Protein AF-A0A504J891-F1 (afdb_monomer)

Secondary structure (DSSP, 8-state):
---------------------------PPPEEEETTEEE-HHHHHHHHTTEEEEEEEEEEEETTEEEEEEEEEETTS-EEEEEEEEETT--EEEEEE----TTS-------

Radius of gyration: 29.97 Å; Cα contacts (8 Å, |Δi|>4): 151; chains: 1; bounding box: 120×52×33 Å

Nearest PDB structures (foldseek):
  3ey7-assembly1_B  TM=2.872E-01  e=1.719E-01  Vibrio cholerae
  3hnq-assembly1_A  TM=2.805E-01  e=3.894E-01  Salmonella enterica subsp. enterica serovar Typhimurium
  4z2q-assembly1_B  TM=4.501E-01  e=1.676E+00  Agroathelia rolfsii
  2ofc-assembly1_A  TM=4.399E-01  e=2.117E+00  Agroathelia rolfsii
  2gu3-assembly1_A  TM=4.926E-01  e=4.024E+00  Bacillus subtilis subsp. subtilis str. 168

Sequence (111 aa):
MKIMAIFISLMLFSPLFTVSIKSIEQDTPTKYYINNVRVTKKKFDKKLVKMVDIKDWFCVDTNIGGITGYNCRDKSGQEYIYKCITESKNNKCILNKIRVDISKPMIKNIN

Organism: NCBI:txid2589995

pLDDT: mean 78.99, std 20.05, range [40.72, 98.06]

Structure (mmCIF, N/CA/C/O backbone):
data_AF-A0A504J891-F1
#
_entry.id   AF-A0A504J891-F1
#
loop_
_atom_site.group_PDB
_atom_site.id
_atom_site.type_symbol
_atom_site.label_atom_id
_atom_site.label_alt_id
_atom_site.label_comp_id
_atom_site.label_asym_id
_atom_site.label_entity_id
_atom_site.label_seq_id
_atom_site.pdbx_PDB_ins_code
_atom_site.Cartn_x
_atom_site.Cartn_y
_atom_site.Cartn_z
_atom_site.occupancy
_atom_site.B_iso_or_equiv
_atom_site.auth_seq_id
_atom_site.auth_comp_id
_atom_site.auth_asym_id
_atom_site.auth_atom_id
_atom_site.pdbx_PDB_model_num
ATOM 1 N N . MET A 1 1 ? 80.484 -34.598 -1.790 1.00 40.72 1 MET A N 1
ATOM 2 C CA . MET A 1 1 ? 79.161 -35.144 -2.167 1.00 40.72 1 MET A CA 1
ATOM 3 C C . MET A 1 1 ? 78.142 -34.020 -2.124 1.00 40.72 1 MET A C 1
ATOM 5 O O . MET A 1 1 ? 77.994 -33.408 -1.077 1.00 40.72 1 MET A O 1
ATOM 9 N N . LYS A 1 2 ? 77.502 -33.699 -3.252 1.00 42.44 2 LYS A N 1
ATOM 10 C CA . LYS A 1 2 ? 76.419 -32.709 -3.331 1.00 42.44 2 LYS A CA 1
ATOM 11 C C . LYS A 1 2 ? 75.178 -33.434 -3.840 1.00 42.44 2 LYS A C 1
ATOM 13 O O . LYS A 1 2 ? 75.159 -33.865 -4.986 1.00 42.44 2 LYS A O 1
ATOM 18 N N . ILE A 1 3 ? 74.188 -33.613 -2.973 1.00 55.47 3 ILE A N 1
ATOM 19 C CA . ILE A 1 3 ? 72.873 -34.130 -3.351 1.00 55.47 3 ILE A CA 1
ATOM 20 C C . ILE A 1 3 ? 72.068 -32.913 -3.808 1.00 55.47 3 ILE A C 1
ATOM 22 O O . ILE A 1 3 ? 71.700 -32.074 -2.989 1.00 55.47 3 ILE A O 1
ATOM 26 N N . MET A 1 4 ? 71.860 -32.773 -5.118 1.00 41.09 4 MET A N 1
ATOM 27 C CA . MET A 1 4 ? 70.879 -31.828 -5.649 1.00 41.09 4 MET A CA 1
ATOM 28 C C . MET A 1 4 ? 69.506 -32.492 -5.592 1.00 41.09 4 MET A C 1
ATOM 30 O O . MET A 1 4 ? 69.222 -33.424 -6.340 1.00 41.09 4 MET A O 1
ATOM 34 N N . ALA A 1 5 ? 68.674 -32.027 -4.665 1.00 56.47 5 ALA A N 1
ATOM 35 C CA . ALA A 1 5 ? 67.269 -32.390 -4.588 1.00 56.47 5 ALA A CA 1
ATOM 36 C C . ALA A 1 5 ? 66.512 -31.729 -5.750 1.00 56.47 5 ALA A C 1
ATOM 38 O O . ALA A 1 5 ? 66.473 -30.503 -5.854 1.00 56.47 5 ALA A O 1
ATOM 39 N N . ILE A 1 6 ? 65.913 -32.538 -6.623 1.00 58.84 6 ILE A N 1
ATOM 40 C CA . ILE A 1 6 ? 64.988 -32.070 -7.657 1.00 58.84 6 ILE A CA 1
ATOM 41 C C . ILE A 1 6 ? 63.603 -32.004 -7.011 1.00 58.84 6 ILE A C 1
ATOM 43 O O . ILE A 1 6 ? 62.974 -33.032 -6.759 1.00 58.84 6 ILE A O 1
ATOM 47 N N . PHE A 1 7 ? 63.149 -30.791 -6.693 1.00 52.97 7 PHE A N 1
ATOM 48 C CA . PHE A 1 7 ? 61.808 -30.555 -6.170 1.00 52.97 7 PHE A CA 1
ATOM 49 C C . PHE A 1 7 ? 60.772 -30.574 -7.303 1.00 52.97 7 PHE A C 1
ATOM 51 O O . PHE A 1 7 ? 60.755 -29.732 -8.195 1.00 52.97 7 PHE A O 1
ATOM 58 N N . ILE A 1 8 ? 59.952 -31.616 -7.212 1.00 58.00 8 ILE A N 1
ATOM 59 C CA . ILE A 1 8 ? 58.601 -31.869 -7.719 1.00 58.00 8 ILE A CA 1
ATOM 60 C C . ILE A 1 8 ? 57.886 -30.645 -8.322 1.00 58.00 8 ILE A C 1
ATOM 62 O O . ILE A 1 8 ? 57.653 -29.631 -7.667 1.00 58.00 8 ILE A O 1
ATOM 66 N N . SER A 1 9 ? 57.478 -30.822 -9.581 1.00 51.97 9 SER A N 1
ATOM 67 C CA . SER A 1 9 ? 56.585 -29.962 -10.360 1.00 51.97 9 SER A CA 1
ATOM 68 C C . SER A 1 9 ? 55.289 -29.653 -9.601 1.00 51.97 9 SER A C 1
ATOM 70 O O . SER A 1 9 ? 54.468 -30.536 -9.353 1.00 51.97 9 SER A O 1
ATOM 72 N N . LEU A 1 10 ? 55.100 -28.381 -9.249 1.00 48.81 10 LEU A N 1
ATOM 73 C CA . LEU A 1 10 ? 53.851 -27.853 -8.716 1.00 48.81 10 LEU A CA 1
ATOM 74 C C . LEU A 1 10 ? 52.963 -27.449 -9.906 1.00 48.81 10 LEU A C 1
ATOM 76 O O . LEU A 1 10 ? 53.065 -26.335 -10.420 1.00 48.81 10 LEU A O 1
ATOM 80 N N . MET A 1 11 ? 52.116 -28.363 -10.385 1.00 52.69 11 MET A N 1
ATOM 81 C CA . MET A 1 11 ? 51.030 -27.999 -11.298 1.00 52.69 11 MET A CA 1
ATOM 82 C C . MET A 1 11 ? 50.028 -27.125 -10.541 1.00 52.69 11 MET A C 1
ATOM 84 O O . MET A 1 11 ? 49.192 -27.616 -9.784 1.00 52.69 11 MET A O 1
ATOM 88 N N . LEU A 1 12 ? 50.134 -25.811 -10.730 1.00 49.09 12 LEU A N 1
ATOM 89 C CA . LEU A 1 12 ? 49.138 -24.847 -10.284 1.00 49.09 12 LEU A CA 1
ATOM 90 C C . LEU A 1 12 ? 47.883 -25.016 -11.147 1.00 49.09 12 LEU A C 1
ATOM 92 O O . LEU A 1 12 ? 47.750 -24.413 -12.210 1.00 49.09 12 LEU A O 1
ATOM 96 N N . PHE A 1 13 ? 46.958 -25.850 -10.676 1.00 52.44 13 PHE A N 1
ATOM 97 C CA . PHE A 1 13 ? 45.553 -25.769 -11.055 1.00 52.44 13 PHE A CA 1
AT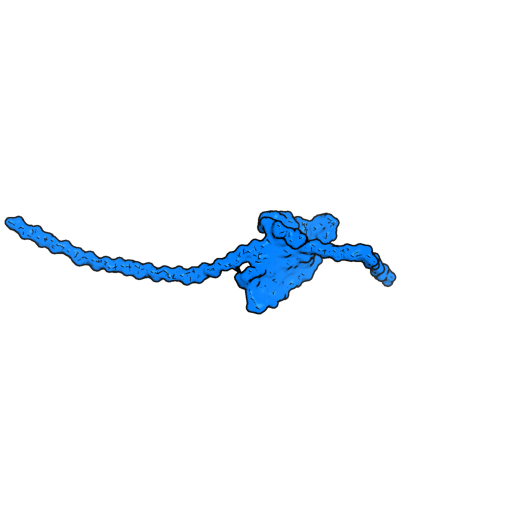OM 98 C C . PHE A 1 13 ? 45.045 -24.382 -10.645 1.00 52.44 13 PHE A C 1
ATOM 100 O O . PHE A 1 13 ? 44.801 -24.124 -9.466 1.00 52.44 13 PHE A O 1
ATOM 107 N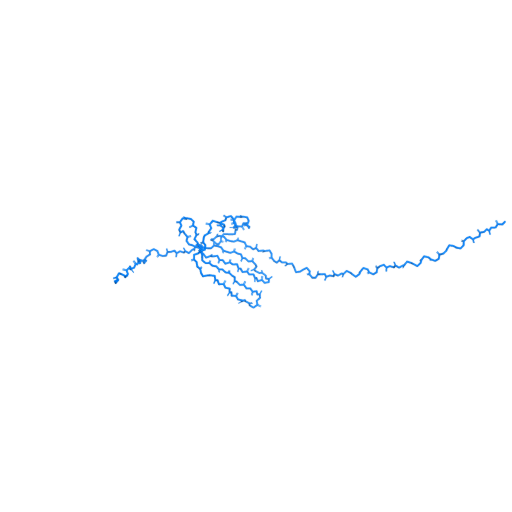 N . SER A 1 14 ? 44.910 -23.466 -11.600 1.00 59.34 14 SER A N 1
ATOM 108 C CA . SER A 1 14 ? 44.143 -22.248 -11.376 1.00 59.34 14 SER A CA 1
ATOM 109 C C . SER A 1 14 ? 42.659 -22.627 -11.318 1.00 59.34 14 SER A C 1
ATOM 111 O O . SER A 1 14 ? 42.140 -23.215 -12.271 1.00 59.34 14 SER A O 1
ATOM 113 N N . PRO A 1 15 ? 41.931 -22.329 -10.226 1.00 61.19 15 PRO A N 1
ATOM 114 C CA . PRO A 1 15 ? 40.485 -22.424 -10.270 1.00 61.19 15 PRO A CA 1
ATOM 115 C C . PRO A 1 15 ? 39.993 -21.338 -11.229 1.00 61.19 15 PRO A C 1
ATOM 117 O O . PRO A 1 15 ? 40.145 -20.143 -10.967 1.00 61.19 15 PRO A O 1
ATOM 120 N N . LEU A 1 16 ? 39.421 -21.750 -12.363 1.00 60.06 16 LEU A N 1
ATOM 121 C CA . LEU A 1 16 ? 38.576 -20.874 -13.165 1.00 60.06 16 LEU A CA 1
ATOM 122 C C . LEU A 1 16 ? 37.410 -20.437 -12.275 1.00 60.06 16 LEU A C 1
ATOM 124 O O . LEU A 1 16 ? 36.432 -21.161 -12.101 1.00 60.06 16 LEU A O 1
ATOM 128 N N . PHE A 1 17 ? 37.518 -19.247 -11.692 1.00 59.44 17 PHE A N 1
ATOM 129 C CA . PHE A 1 17 ? 36.384 -18.579 -11.079 1.00 59.44 17 PHE A CA 1
ATOM 130 C C . PHE A 1 17 ? 35.431 -18.170 -12.204 1.00 59.44 17 PHE A C 1
ATOM 132 O O . PHE A 1 17 ? 35.534 -17.083 -12.769 1.00 59.44 17 PHE A O 1
ATOM 139 N N . THR A 1 18 ? 34.497 -19.050 -12.557 1.00 59.84 18 THR A N 1
ATOM 140 C CA . THR A 1 18 ? 33.303 -18.657 -13.304 1.00 59.84 18 THR A CA 1
ATOM 141 C C . THR A 1 18 ? 32.488 -17.739 -12.404 1.00 59.84 18 THR A C 1
ATOM 143 O O . THR A 1 18 ? 31.717 -18.193 -11.557 1.00 59.84 18 THR A O 1
ATOM 146 N N . VAL A 1 19 ? 32.696 -16.431 -12.555 1.00 54.56 19 VAL A N 1
ATOM 147 C CA . VAL A 1 19 ? 31.831 -15.406 -11.974 1.00 54.56 19 VAL A CA 1
ATOM 148 C C . VAL A 1 19 ? 30.461 -15.582 -12.619 1.00 54.56 19 VAL A C 1
ATOM 150 O O . VAL A 1 19 ? 30.226 -15.171 -13.752 1.00 54.56 19 VAL A O 1
ATOM 153 N N . SER A 1 20 ? 29.558 -16.251 -11.906 1.00 57.03 20 SER A N 1
ATOM 154 C CA . SER A 1 20 ? 28.141 -16.268 -12.237 1.00 57.03 20 SER A CA 1
ATOM 155 C C . SER A 1 20 ? 27.628 -14.844 -12.033 1.00 57.03 20 SER A C 1
ATOM 157 O O . SER A 1 20 ? 27.335 -14.430 -10.910 1.00 57.03 20 SER A O 1
ATOM 159 N N . ILE A 1 21 ? 27.591 -14.055 -13.111 1.00 54.56 21 ILE A N 1
ATOM 160 C CA . ILE A 1 21 ? 26.910 -12.762 -13.119 1.00 54.56 21 ILE A CA 1
ATOM 161 C C . ILE A 1 21 ? 25.418 -13.085 -13.037 1.00 54.56 21 ILE A C 1
ATOM 163 O O . ILE A 1 21 ? 24.729 -13.189 -14.048 1.00 54.56 21 ILE A O 1
ATOM 167 N N . LYS A 1 22 ? 24.907 -13.292 -11.818 1.00 52.16 22 LYS A N 1
ATOM 168 C CA . LYS A 1 22 ? 23.479 -13.119 -11.564 1.00 52.16 22 LYS A CA 1
ATOM 169 C C . LYS A 1 22 ? 23.163 -11.691 -11.986 1.00 52.16 22 LYS A C 1
ATOM 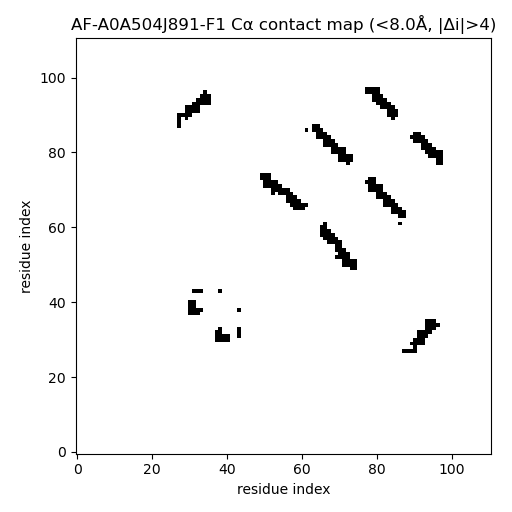171 O O . LYS A 1 22 ? 23.727 -10.753 -11.427 1.00 52.16 22 LYS A O 1
ATOM 176 N N . SER A 1 23 ? 22.314 -11.535 -12.995 1.00 54.91 23 SER A N 1
ATOM 177 C CA . SER A 1 23 ? 21.745 -10.247 -13.363 1.00 54.91 23 SER A CA 1
ATOM 178 C C . SER A 1 23 ? 21.104 -9.651 -12.114 1.00 54.91 23 SER A C 1
ATOM 180 O O . SER A 1 23 ? 20.076 -10.135 -11.642 1.00 54.91 23 SER A O 1
ATOM 182 N N . ILE A 1 24 ? 21.754 -8.648 -11.529 1.00 52.03 24 ILE A N 1
ATOM 183 C CA . ILE A 1 24 ? 21.170 -7.843 -10.465 1.00 52.03 24 ILE A CA 1
ATOM 184 C C . ILE A 1 24 ? 20.135 -6.971 -11.172 1.00 52.03 24 ILE A C 1
ATOM 186 O O . ILE A 1 24 ? 20.469 -5.900 -11.676 1.00 52.03 24 ILE A O 1
ATOM 190 N N . GLU A 1 25 ? 18.895 -7.453 -11.279 1.00 55.53 25 GLU A N 1
ATOM 191 C CA . GLU A 1 25 ? 17.764 -6.557 -11.501 1.00 55.53 25 GLU A CA 1
ATOM 192 C C . GLU A 1 25 ? 17.793 -5.553 -10.347 1.00 55.53 25 GLU A C 1
ATOM 194 O O . GLU A 1 25 ? 17.528 -5.881 -9.191 1.00 55.53 25 GLU A O 1
ATOM 199 N N . GLN A 1 26 ? 18.243 -4.331 -10.633 1.00 55.06 26 GLN A N 1
ATOM 200 C CA . GLN A 1 26 ? 18.144 -3.233 -9.686 1.00 55.06 26 GLN A CA 1
ATOM 201 C C . GLN A 1 26 ? 16.664 -2.885 -9.565 1.00 55.06 26 GLN A C 1
ATOM 203 O O . GLN A 1 26 ? 16.140 -2.091 -10.347 1.00 55.06 26 GLN A O 1
ATOM 208 N N . ASP A 1 27 ? 15.990 -3.496 -8.593 1.00 61.94 27 ASP A N 1
ATOM 209 C CA . ASP A 1 27 ? 14.613 -3.165 -8.257 1.00 61.94 27 ASP A CA 1
ATOM 210 C C . ASP A 1 27 ? 14.496 -1.658 -8.021 1.00 61.94 27 ASP A C 1
ATOM 212 O O . ASP A 1 27 ? 15.081 -1.090 -7.092 1.00 61.94 27 ASP A O 1
ATOM 216 N N . THR A 1 28 ? 13.727 -0.984 -8.879 1.00 76.69 28 THR A N 1
ATOM 217 C CA . THR A 1 28 ? 13.452 0.441 -8.705 1.00 76.69 28 THR A CA 1
ATOM 218 C C . THR A 1 28 ? 12.768 0.634 -7.343 1.00 76.69 28 THR A C 1
ATOM 220 O O . THR A 1 28 ? 11.714 0.034 -7.096 1.00 76.69 28 THR A O 1
ATOM 223 N N . PRO A 1 29 ? 13.303 1.482 -6.442 1.00 87.31 29 PRO A N 1
ATOM 224 C CA . PRO A 1 29 ? 12.763 1.619 -5.097 1.00 87.31 29 PRO A CA 1
ATOM 225 C C . PRO A 1 29 ? 11.327 2.154 -5.130 1.00 87.31 29 PRO A C 1
ATOM 227 O O . PRO A 1 29 ? 11.035 3.179 -5.752 1.00 87.31 29 PRO A O 1
ATOM 230 N N . THR A 1 30 ? 10.427 1.477 -4.412 1.00 94.31 30 THR A N 1
ATOM 231 C CA . THR A 1 30 ? 9.006 1.852 -4.351 1.00 94.31 30 THR A CA 1
ATOM 232 C C . THR A 1 30 ? 8.812 3.189 -3.631 1.00 94.31 30 THR A C 1
ATOM 234 O O . THR A 1 30 ? 9.303 3.399 -2.519 1.00 94.31 30 THR A O 1
ATOM 237 N N . LYS A 1 31 ? 8.055 4.105 -4.240 1.00 97.19 31 LYS A N 1
ATOM 238 C CA . LYS A 1 31 ? 7.682 5.404 -3.653 1.00 97.19 31 LYS A CA 1
ATOM 239 C C . LYS A 1 31 ? 6.305 5.318 -2.983 1.00 97.19 31 LYS A C 1
ATOM 241 O O . LYS A 1 31 ? 5.384 4.746 -3.547 1.00 97.19 31 LYS A O 1
ATOM 246 N N . TYR A 1 32 ? 6.129 5.927 -1.811 1.00 97.81 32 TYR A N 1
ATOM 247 C CA . TYR A 1 32 ? 4.877 5.845 -1.043 1.00 97.81 32 TYR A CA 1
ATOM 248 C C . TYR A 1 32 ? 4.213 7.215 -0.917 1.00 97.81 32 TYR A C 1
ATOM 250 O O . TYR A 1 32 ? 4.896 8.201 -0.631 1.00 97.81 32 TYR A O 1
ATOM 258 N N . TYR A 1 33 ? 2.893 7.280 -1.092 1.00 98.06 33 TYR A N 1
ATOM 259 C CA . TYR A 1 33 ? 2.12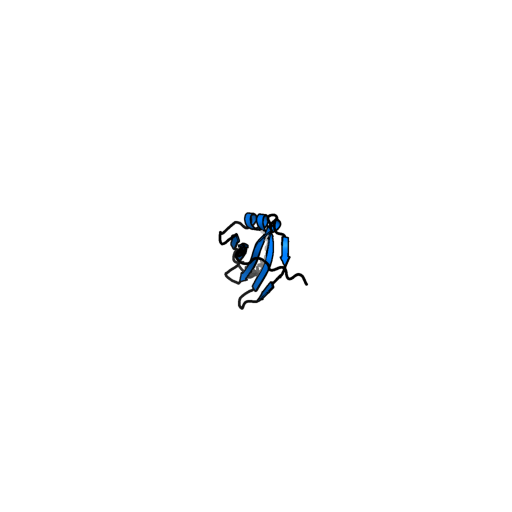5 8.526 -1.078 1.00 98.06 33 TYR A CA 1
ATOM 260 C C . TYR A 1 33 ? 0.839 8.398 -0.259 1.00 98.06 33 TYR A C 1
ATOM 262 O O . TYR A 1 33 ? 0.098 7.434 -0.411 1.00 98.06 33 TYR A O 1
ATOM 270 N N . ILE A 1 34 ? 0.536 9.400 0.567 1.00 97.06 34 ILE A N 1
ATOM 271 C CA . ILE A 1 34 ? -0.763 9.548 1.238 1.00 97.06 34 ILE A CA 1
ATOM 272 C C . ILE A 1 34 ? -1.355 10.889 0.809 1.00 97.06 34 ILE A C 1
ATOM 274 O O . ILE A 1 34 ? -0.746 11.923 1.074 1.00 97.06 34 ILE A O 1
ATOM 278 N N . ASN A 1 35 ? -2.534 10.889 0.184 1.00 95.00 35 ASN A N 1
ATOM 279 C CA . ASN A 1 35 ? -3.189 12.094 -0.345 1.00 95.00 35 ASN A CA 1
ATOM 280 C C . ASN A 1 35 ? -2.243 12.933 -1.216 1.00 95.00 35 ASN A C 1
ATOM 282 O O . ASN A 1 35 ? -2.063 14.125 -0.981 1.00 95.00 35 ASN A O 1
ATOM 286 N N . ASN A 1 36 ? -1.582 12.281 -2.175 1.00 93.94 36 ASN A N 1
ATOM 287 C CA . ASN A 1 36 ? -0.555 12.857 -3.054 1.00 93.94 36 ASN A CA 1
ATOM 288 C C . ASN A 1 36 ? 0.713 13.404 -2.356 1.00 93.94 36 ASN A C 1
ATOM 290 O O . ASN A 1 36 ? 1.618 13.881 -3.036 1.00 93.94 36 ASN A O 1
ATOM 294 N N . VAL A 1 37 ? 0.849 13.285 -1.032 1.00 96.94 37 VAL A N 1
ATOM 295 C CA . VAL A 1 37 ? 2.066 13.670 -0.299 1.00 96.94 37 VAL A CA 1
ATOM 296 C C . VAL A 1 37 ? 2.992 12.468 -0.167 1.00 96.94 37 VAL A C 1
ATOM 298 O O . VAL A 1 37 ? 2.590 11.430 0.363 1.00 96.94 37 VAL A O 1
ATOM 301 N N . ARG A 1 38 ? 4.247 12.603 -0.616 1.00 97.62 38 ARG A N 1
ATOM 302 C CA . ARG A 1 38 ? 5.259 11.546 -0.474 1.00 97.62 38 ARG A CA 1
ATOM 303 C C . ARG A 1 38 ? 5.573 11.310 1.005 1.00 97.62 38 ARG A C 1
ATOM 305 O O . ARG A 1 38 ? 5.828 12.247 1.756 1.00 97.62 38 ARG A O 1
ATOM 312 N N . VAL A 1 39 ? 5.583 10.049 1.418 1.00 97.50 39 VAL A N 1
ATOM 313 C CA . VAL A 1 39 ? 5.886 9.619 2.788 1.00 97.50 39 VAL A CA 1
ATOM 314 C C . VAL A 1 39 ? 6.890 8.467 2.789 1.00 97.50 39 VAL A C 1
ATOM 316 O O . VAL A 1 39 ? 7.182 7.866 1.758 1.00 97.50 39 VAL A O 1
ATOM 319 N N . THR A 1 40 ? 7.432 8.143 3.962 1.00 97.62 40 THR A N 1
ATOM 320 C CA . THR A 1 40 ? 8.237 6.930 4.144 1.00 97.62 40 THR A CA 1
ATOM 321 C C . THR A 1 40 ? 7.347 5.688 4.151 1.00 97.62 40 THR A C 1
ATOM 323 O O . THR A 1 40 ? 6.194 5.759 4.586 1.00 97.62 40 THR A O 1
ATOM 326 N N . LYS A 1 41 ? 7.906 4.528 3.773 1.00 96.81 41 LYS A N 1
ATOM 327 C CA . LYS A 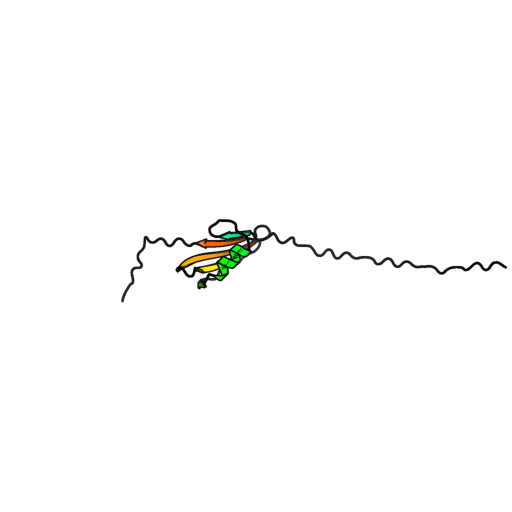1 41 ? 7.232 3.221 3.897 1.00 96.81 41 LYS A CA 1
ATOM 328 C C . LYS A 1 41 ? 6.661 3.013 5.303 1.00 96.81 41 LYS A C 1
ATOM 330 O O . LYS A 1 41 ? 5.481 2.749 5.466 1.00 96.81 41 LYS A O 1
ATOM 335 N N . LYS A 1 42 ? 7.467 3.278 6.340 1.00 97.69 42 LYS A N 1
ATOM 336 C CA . LYS A 1 42 ? 7.050 3.165 7.750 1.00 97.69 42 LYS A CA 1
ATOM 337 C C . LYS A 1 42 ? 5.808 4.005 8.077 1.00 97.69 42 LYS A C 1
ATOM 339 O O . LYS A 1 42 ? 4.954 3.559 8.837 1.00 97.69 42 LYS A O 1
ATOM 344 N N . LYS A 1 43 ? 5.707 5.232 7.551 1.00 97.50 43 LYS A N 1
ATOM 345 C CA . LYS A 1 43 ? 4.534 6.098 7.769 1.00 97.50 43 LYS A CA 1
ATOM 346 C C . LYS A 1 43 ? 3.323 5.608 6.974 1.00 97.50 43 LYS A C 1
ATOM 348 O O . LYS A 1 43 ? 2.211 5.671 7.494 1.00 97.50 43 LYS A O 1
ATOM 353 N N . PHE A 1 44 ? 3.548 5.114 5.759 1.00 97.88 44 PHE A N 1
ATOM 354 C CA . PHE A 1 44 ? 2.520 4.514 4.916 1.00 97.88 44 PHE A CA 1
ATOM 355 C C . PHE A 1 44 ? 1.906 3.272 5.571 1.00 97.88 44 PHE A C 1
ATOM 357 O O . PHE A 1 44 ? 0.710 3.269 5.850 1.00 97.88 44 PHE A O 1
ATOM 364 N N . ASP A 1 45 ? 2.731 2.293 5.946 1.00 97.06 45 ASP A N 1
ATOM 365 C CA . ASP A 1 45 ? 2.302 1.039 6.576 1.00 97.06 45 ASP A CA 1
ATOM 366 C C . ASP A 1 45 ? 1.533 1.303 7.878 1.00 97.06 45 ASP A C 1
ATOM 368 O O . ASP A 1 45 ? 0.456 0.757 8.104 1.00 97.06 45 ASP A O 1
ATOM 372 N N . LYS A 1 46 ? 2.016 2.239 8.711 1.00 97.06 46 LYS A N 1
ATOM 373 C CA . LYS A 1 46 ? 1.311 2.660 9.934 1.00 97.06 46 LYS A CA 1
ATOM 374 C C . LYS A 1 46 ? -0.080 3.241 9.676 1.00 97.06 46 LYS A C 1
ATOM 376 O O . LYS A 1 46 ? -0.922 3.186 10.572 1.00 97.06 46 LYS A O 1
ATOM 381 N N . LYS A 1 47 ? -0.308 3.880 8.525 1.00 95.75 47 LYS A N 1
ATOM 382 C CA . LYS A 1 47 ? -1.635 4.386 8.147 1.00 95.75 47 LYS A CA 1
ATOM 383 C C . LYS A 1 47 ? -2.481 3.262 7.553 1.00 95.75 47 LYS A C 1
ATOM 385 O O . LYS A 1 47 ? -3.651 3.195 7.905 1.00 95.75 47 LYS A O 1
ATOM 390 N N . LEU A 1 48 ? -1.889 2.381 6.744 1.00 95.00 48 LEU A N 1
ATOM 391 C CA . LEU A 1 48 ? -2.567 1.248 6.112 1.00 95.00 48 LEU A CA 1
ATOM 392 C C . LEU A 1 48 ? -3.111 0.243 7.136 1.00 95.00 48 LEU A C 1
ATOM 394 O O . LEU A 1 48 ? -4.268 -0.128 7.051 1.00 95.00 48 LEU A O 1
ATOM 398 N N . VAL A 1 49 ? -2.345 -0.095 8.180 1.00 95.38 49 VAL A N 1
ATOM 399 C CA . VAL A 1 49 ? -2.786 -0.998 9.272 1.00 95.38 49 VAL A CA 1
ATOM 400 C C . VAL A 1 49 ? -4.0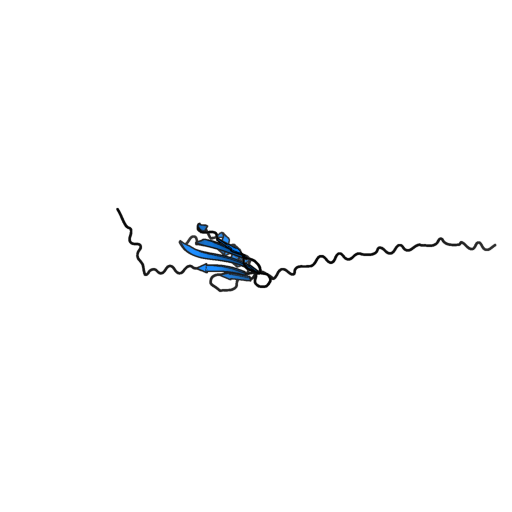12 -0.466 10.034 1.00 95.38 49 VAL A C 1
ATOM 402 O O . VAL A 1 49 ? -4.699 -1.207 10.728 1.00 95.38 49 VAL A O 1
ATOM 405 N N . LYS A 1 50 ? -4.303 0.836 9.934 1.00 94.31 50 LYS A N 1
ATOM 406 C CA . LYS A 1 50 ? -5.487 1.452 10.556 1.00 94.31 50 LYS A CA 1
ATOM 407 C C . LYS A 1 50 ? -6.717 1.434 9.645 1.00 94.31 50 LYS A C 1
ATOM 409 O O . LYS A 1 50 ? -7.738 1.999 10.041 1.00 94.31 50 LYS A O 1
ATOM 414 N N . MET A 1 51 ? -6.587 0.880 8.444 1.00 94.12 51 MET A N 1
ATOM 415 C CA . MET A 1 51 ? -7.656 0.770 7.464 1.00 94.12 51 MET A CA 1
ATOM 416 C C . MET A 1 51 ? -8.366 -0.571 7.602 1.00 94.12 51 MET A C 1
ATOM 418 O O . MET A 1 51 ? -7.767 -1.566 7.997 1.00 94.12 51 MET A O 1
ATOM 422 N N . VAL A 1 52 ? -9.645 -0.570 7.263 1.00 93.12 52 VAL A N 1
ATOM 423 C CA . VAL A 1 52 ? -10.482 -1.753 7.108 1.00 93.12 52 VAL A CA 1
ATOM 424 C C . VAL A 1 52 ? -10.918 -1.801 5.654 1.00 93.12 52 VAL A C 1
ATOM 426 O O . VAL A 1 52 ? -11.411 -0.803 5.125 1.00 93.12 52 VAL A O 1
ATOM 429 N N . ASP A 1 53 ? -10.730 -2.939 5.005 1.00 89.88 53 ASP A N 1
ATOM 430 C CA . ASP A 1 53 ? -11.147 -3.144 3.621 1.00 89.88 53 ASP A CA 1
ATOM 431 C C . ASP A 1 53 ? -12.676 -3.050 3.534 1.00 89.88 53 ASP A C 1
ATOM 433 O O . ASP A 1 53 ? -13.390 -3.678 4.316 1.00 89.88 53 ASP A O 1
ATOM 437 N N . ILE A 1 54 ? -13.188 -2.230 2.611 1.00 84.88 54 ILE A N 1
ATOM 438 C CA . ILE A 1 54 ? -14.636 -2.033 2.445 1.00 84.88 54 ILE A CA 1
ATOM 439 C C . ILE A 1 54 ? -15.163 -2.904 1.304 1.00 84.88 54 ILE A C 1
ATOM 441 O O . ILE A 1 54 ? -16.244 -3.466 1.467 1.00 84.88 54 ILE A O 1
ATOM 445 N N . LYS A 1 55 ? -14.443 -2.983 0.164 1.00 74.81 55 LYS A N 1
ATOM 446 C CA . LYS A 1 55 ? -14.744 -3.827 -1.018 1.00 74.81 55 LYS A CA 1
ATOM 447 C C . LYS A 1 55 ? -13.784 -3.576 -2.205 1.00 74.81 55 LYS A C 1
ATOM 449 O O . LYS A 1 55 ? -12.948 -2.675 -2.154 1.00 74.81 55 LYS A O 1
ATOM 454 N N . ASP A 1 56 ? -13.975 -4.373 -3.263 1.00 77.81 56 ASP A N 1
ATOM 455 C CA . ASP A 1 56 ? -13.466 -4.230 -4.641 1.00 77.81 56 ASP A CA 1
ATOM 456 C C . ASP A 1 56 ? -11.946 -4.224 -4.800 1.00 77.81 56 ASP A C 1
ATOM 458 O O . ASP A 1 56 ? -11.330 -3.239 -5.215 1.00 77.81 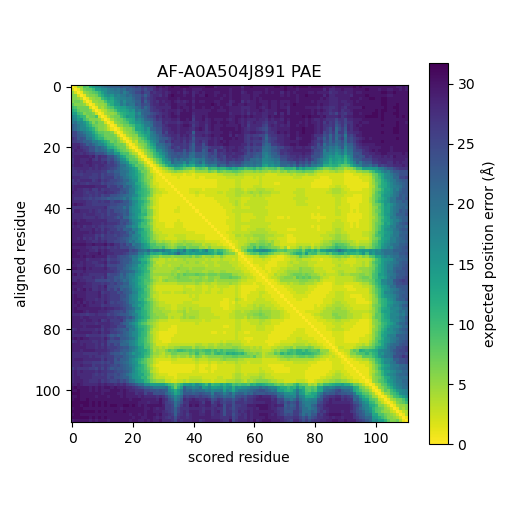56 ASP A O 1
ATOM 462 N N . TRP A 1 57 ? -11.343 -5.377 -4.513 1.00 92.38 57 TRP A N 1
ATOM 463 C CA . TRP A 1 57 ? -10.005 -5.661 -5.011 1.00 92.38 57 TRP A CA 1
ATOM 464 C C . TRP A 1 57 ? -10.000 -5.647 -6.536 1.00 92.38 57 TRP A C 1
ATOM 466 O O . TRP A 1 57 ? -10.862 -6.247 -7.179 1.00 92.38 57 TRP A O 1
ATOM 476 N N . PHE A 1 58 ? -8.999 -4.995 -7.111 1.00 93.19 58 PHE A N 1
ATOM 477 C CA . PHE A 1 58 ? -8.747 -5.040 -8.540 1.00 93.19 58 PHE A CA 1
ATOM 478 C C . PHE A 1 58 ? -7.277 -5.334 -8.814 1.00 93.19 58 PHE A C 1
ATOM 480 O O . PHE A 1 58 ? -6.383 -4.965 -8.047 1.00 93.19 58 PHE A O 1
ATOM 487 N N . CYS A 1 59 ? -7.056 -5.987 -9.947 1.00 94.88 59 CYS A N 1
ATOM 488 C CA . CYS A 1 59 ? -5.754 -6.224 -10.538 1.00 94.88 59 CYS A CA 1
ATOM 489 C C . CYS A 1 59 ? -5.863 -5.887 -12.022 1.00 94.88 59 CYS A C 1
ATOM 491 O O . CYS A 1 59 ? -6.819 -6.297 -12.678 1.00 94.88 59 CYS A O 1
ATOM 493 N N . VAL A 1 60 ? -4.921 -5.102 -12.528 1.00 95.06 60 VAL A N 1
ATOM 494 C CA . VAL A 1 60 ? -4.855 -4.701 -13.933 1.00 95.06 60 VAL A CA 1
ATOM 495 C C . VAL A 1 60 ? -3.426 -4.891 -14.401 1.00 95.06 60 VAL A C 1
ATOM 497 O O . VAL A 1 60 ? -2.521 -4.229 -13.893 1.00 95.06 60 VAL A O 1
ATOM 500 N N . ASP A 1 61 ? -3.236 -5.774 -15.372 1.00 95.19 61 ASP A N 1
ATOM 501 C CA . ASP A 1 61 ? -1.945 -5.946 -16.027 1.00 95.19 61 ASP A CA 1
ATOM 502 C C . ASP A 1 61 ? -1.651 -4.739 -16.925 1.00 95.19 61 ASP A C 1
ATOM 504 O O . ASP A 1 61 ? -2.546 -4.162 -17.551 1.00 95.19 61 ASP A O 1
ATOM 508 N N . THR A 1 62 ? -0.385 -4.339 -16.988 1.00 91.00 62 THR A N 1
ATOM 509 C CA . THR A 1 62 ? 0.097 -3.313 -17.914 1.00 91.00 62 THR A CA 1
ATOM 510 C C . THR A 1 62 ? 1.171 -3.911 -18.812 1.00 91.00 62 THR A C 1
ATOM 512 O O . THR A 1 62 ? 1.768 -4.938 -18.504 1.00 91.00 62 THR A O 1
ATOM 515 N N . ASN A 1 63 ? 1.484 -3.243 -19.923 1.00 90.12 63 ASN A N 1
ATOM 516 C CA . ASN A 1 63 ? 2.511 -3.722 -20.858 1.00 90.12 63 ASN A CA 1
ATOM 517 C C . ASN A 1 63 ? 3.914 -3.856 -20.228 1.00 90.12 63 ASN A C 1
ATOM 519 O O . ASN A 1 63 ? 4.809 -4.421 -20.848 1.00 90.12 63 ASN A O 1
ATOM 523 N N . ILE A 1 64 ? 4.131 -3.284 -19.039 1.00 91.00 64 ILE A N 1
ATOM 524 C CA . ILE A 1 64 ? 5.433 -3.205 -18.362 1.00 91.00 64 ILE A CA 1
ATOM 525 C C . ILE A 1 64 ? 5.356 -3.592 -16.876 1.00 91.00 64 ILE A C 1
ATOM 527 O O . ILE A 1 64 ? 6.266 -3.249 -16.111 1.00 91.00 64 ILE A O 1
ATOM 531 N N . GLY A 1 65 ? 4.265 -4.240 -16.451 1.00 91.56 65 GLY A N 1
ATOM 532 C CA . GLY A 1 65 ? 4.017 -4.549 -15.048 1.00 91.56 65 GLY A CA 1
ATOM 533 C C . GLY A 1 65 ? 2.538 -4.749 -14.712 1.00 91.56 65 GLY A C 1
ATOM 534 O O . GLY A 1 65 ? 1.810 -5.402 -15.450 1.00 91.56 65 GLY A O 1
ATOM 535 N N . GLY A 1 66 ? 2.093 -4.190 -13.586 1.00 94.50 66 GLY A N 1
ATOM 536 C CA . GLY A 1 66 ? 0.715 -4.324 -13.121 1.00 94.50 66 GLY A CA 1
ATOM 537 C C . GLY A 1 66 ? 0.332 -3.336 -12.022 1.00 94.50 66 GLY A C 1
ATOM 538 O O . GLY A 1 66 ? 1.175 -2.697 -11.385 1.00 94.50 66 GLY A O 1
ATOM 539 N N . ILE A 1 67 ? -0.973 -3.205 -11.803 1.00 95.69 67 ILE A N 1
ATOM 540 C CA . ILE A 1 67 ? -1.574 -2.343 -10.789 1.00 95.69 67 ILE A CA 1
ATOM 541 C C . ILE A 1 67 ? -2.533 -3.174 -9.943 1.00 95.69 67 ILE A C 1
ATOM 543 O O . ILE A 1 67 ? -3.464 -3.773 -10.473 1.00 95.69 67 ILE A O 1
ATOM 547 N N . THR A 1 68 ? -2.364 -3.140 -8.623 1.00 96.44 68 THR A N 1
ATOM 548 C CA . THR A 1 68 ? -3.316 -3.713 -7.663 1.00 96.44 68 THR A CA 1
ATOM 549 C C . THR A 1 68 ? -3.911 -2.628 -6.779 1.00 96.44 68 THR A C 1
ATOM 551 O O . THR A 1 68 ? -3.298 -1.580 -6.558 1.00 96.44 68 THR A O 1
ATOM 554 N N . GLY A 1 69 ? -5.114 -2.843 -6.259 1.00 96.12 69 GLY A N 1
ATOM 555 C CA . GLY A 1 69 ? -5.727 -1.895 -5.335 1.00 96.12 69 GLY A CA 1
ATOM 556 C C . GLY A 1 69 ? -7.061 -2.357 -4.773 1.00 96.12 69 GLY A C 1
ATOM 557 O O . GLY A 1 69 ? -7.590 -3.379 -5.195 1.00 96.12 69 GLY A O 1
ATOM 558 N N . TYR A 1 70 ? -7.578 -1.598 -3.809 1.00 95.50 70 TYR A N 1
ATOM 559 C CA . TYR A 1 70 ? -8.874 -1.823 -3.164 1.00 95.50 70 TYR A CA 1
ATOM 560 C C . TYR A 1 70 ? -9.376 -0.545 -2.478 1.00 95.50 70 TYR A C 1
ATOM 562 O O . TYR A 1 70 ? -8.605 0.394 -2.233 1.00 95.50 70 TYR A O 1
ATOM 570 N N . ASN A 1 71 ? -10.667 -0.514 -2.142 1.00 95.31 71 ASN A N 1
ATOM 571 C CA . ASN A 1 71 ? -11.263 0.557 -1.347 1.00 95.31 71 ASN A CA 1
ATOM 572 C C . ASN A 1 71 ? -11.224 0.200 0.143 1.00 95.31 71 ASN A C 1
ATOM 574 O O . ASN A 1 71 ? -11.577 -0.912 0.544 1.00 95.31 71 ASN A O 1
ATOM 578 N N . CYS A 1 72 ? -10.833 1.154 0.984 1.00 94.94 72 CYS A N 1
ATOM 579 C CA . CYS A 1 72 ? -10.696 0.946 2.423 1.00 94.94 72 CYS A CA 1
ATOM 580 C C . CYS A 1 72 ? -11.177 2.145 3.245 1.00 94.94 72 CYS A C 1
ATOM 582 O O . CYS A 1 72 ? -11.263 3.266 2.750 1.00 94.94 72 CYS A O 1
ATOM 584 N N . ARG A 1 73 ? -11.532 1.910 4.511 1.00 95.00 73 ARG A N 1
ATOM 585 C CA . ARG A 1 73 ? -12.031 2.917 5.458 1.00 95.00 73 ARG A CA 1
ATOM 586 C C . ARG A 1 73 ? -11.101 3.029 6.639 1.00 95.00 73 ARG A C 1
ATOM 588 O O . ARG A 1 73 ? -10.639 2.010 7.138 1.00 95.00 73 ARG A O 1
ATOM 595 N N . ASP A 1 74 ? -10.908 4.226 7.170 1.00 94.25 74 ASP A N 1
ATOM 596 C CA . ASP A 1 74 ? -10.346 4.344 8.512 1.00 94.25 74 ASP A CA 1
ATOM 597 C C . ASP A 1 74 ? -11.425 4.273 9.605 1.00 94.25 74 ASP A C 1
ATOM 599 O O . ASP A 1 74 ? -12.629 4.308 9.347 1.00 94.25 74 ASP A O 1
ATOM 603 N N . LYS A 1 75 ? -10.976 4.197 10.862 1.00 90.25 75 LYS A N 1
ATOM 604 C CA . LYS A 1 75 ? -11.849 4.149 12.046 1.00 90.25 75 LYS A CA 1
ATOM 605 C C . LYS A 1 75 ? -12.788 5.353 12.190 1.00 90.25 75 LYS A C 1
ATOM 607 O O . LYS A 1 75 ? -13.749 5.261 12.942 1.00 90.25 75 LYS A O 1
ATOM 612 N N . SER A 1 76 ? -12.503 6.474 11.523 1.00 90.75 76 SER A N 1
ATOM 613 C CA . SER A 1 76 ? -13.363 7.665 11.546 1.00 90.75 76 SER A CA 1
ATOM 614 C C . SER A 1 76 ? -14.475 7.621 10.499 1.00 90.75 76 SER A C 1
ATOM 616 O O . SER A 1 76 ? -15.295 8.529 10.436 1.00 90.75 76 SER A O 1
ATOM 618 N N . GLY A 1 77 ? -14.513 6.574 9.672 1.00 89.88 77 GLY A N 1
ATOM 619 C CA . GLY A 1 77 ? -15.476 6.445 8.589 1.00 89.88 77 GLY A CA 1
ATOM 620 C C . GLY A 1 77 ? -14.997 7.042 7.263 1.00 89.88 77 GLY A C 1
ATOM 621 O O . GLY A 1 77 ? -15.688 6.902 6.258 1.00 89.88 77 GLY A O 1
ATOM 622 N N . GLN A 1 78 ? -13.814 7.665 7.221 1.00 92.75 78 GLN A N 1
ATOM 623 C CA . GLN A 1 78 ? -13.262 8.232 5.993 1.00 92.75 78 GLN A CA 1
ATOM 624 C C . GLN A 1 78 ? -12.825 7.118 5.042 1.00 92.75 78 GLN A C 1
ATOM 626 O O . GLN A 1 78 ? -11.995 6.278 5.392 1.00 92.75 78 GLN A O 1
ATOM 631 N N . GLU A 1 79 ? -13.335 7.167 3.814 1.00 93.88 79 GLU A N 1
ATOM 632 C CA . GLU A 1 79 ? -12.981 6.229 2.752 1.00 93.88 79 GLU A CA 1
ATOM 633 C C . GLU A 1 79 ? -11.750 6.674 1.962 1.00 93.88 79 GLU A C 1
ATOM 635 O O . GLU A 1 79 ? -11.481 7.869 1.777 1.00 93.88 79 GLU A O 1
ATOM 640 N N . TYR A 1 80 ? -11.013 5.683 1.481 1.00 94.75 80 TYR A N 1
ATOM 641 C CA . TYR A 1 80 ? -9.774 5.798 0.741 1.00 94.75 80 TYR A CA 1
ATOM 642 C C . TYR A 1 80 ? -9.744 4.779 -0.399 1.00 94.75 80 TYR A C 1
ATOM 644 O O . TYR A 1 80 ? -10.346 3.712 -0.316 1.00 94.75 80 TYR A O 1
ATOM 652 N N . ILE A 1 81 ? -8.962 5.091 -1.429 1.00 95.06 81 ILE A N 1
ATOM 653 C CA . ILE A 1 81 ? -8.539 4.138 -2.451 1.00 95.06 81 ILE A CA 1
ATOM 654 C C . ILE A 1 81 ? -7.057 3.862 -2.226 1.00 95.06 81 ILE A C 1
ATOM 656 O O . ILE A 1 81 ? -6.234 4.787 -2.261 1.00 95.06 81 ILE A O 1
ATOM 660 N N . TYR A 1 82 ? -6.727 2.595 -2.009 1.00 96.31 82 TYR A N 1
ATOM 661 C CA . TYR A 1 82 ? -5.363 2.090 -2.027 1.00 96.31 82 TYR A CA 1
ATOM 662 C C . TYR A 1 82 ? -5.021 1.573 -3.426 1.00 96.31 82 TYR A C 1
ATOM 664 O O . TYR A 1 82 ? -5.823 0.869 -4.039 1.00 96.31 82 TYR A O 1
ATOM 672 N N . LYS A 1 83 ? -3.828 1.912 -3.929 1.00 96.25 83 LYS A N 1
ATOM 673 C CA . LYS A 1 83 ? -3.273 1.373 -5.180 1.00 96.25 83 LYS A CA 1
ATOM 674 C C . LYS A 1 83 ? -1.769 1.153 -5.054 1.00 96.25 83 LYS A C 1
ATOM 676 O O . LYS A 1 83 ? -1.080 2.051 -4.571 1.00 96.25 83 LYS A O 1
ATOM 681 N N . CYS A 1 84 ? -1.247 0.046 -5.563 1.00 96.56 84 CYS A N 1
ATOM 682 C CA . CYS A 1 84 ? 0.176 -0.134 -5.838 1.00 96.56 84 CYS A CA 1
ATOM 683 C C . CYS A 1 84 ? 0.389 -0.383 -7.328 1.00 96.56 84 CYS A C 1
ATOM 685 O O . CYS A 1 84 ? -0.313 -1.175 -7.946 1.00 96.56 84 CYS A O 1
ATOM 687 N N . ILE A 1 85 ? 1.355 0.334 -7.889 1.00 95.69 85 ILE A N 1
ATOM 688 C CA . ILE A 1 85 ? 1.820 0.227 -9.265 1.00 95.69 85 ILE A CA 1
ATOM 689 C C . ILE A 1 85 ? 3.197 -0.410 -9.201 1.00 95.69 85 ILE A C 1
ATOM 691 O O . ILE A 1 85 ? 4.085 0.124 -8.527 1.00 95.69 85 ILE A O 1
ATOM 695 N N . THR A 1 86 ? 3.342 -1.528 -9.894 1.00 93.19 86 THR A N 1
ATOM 696 C CA . THR A 1 86 ? 4.586 -2.276 -10.022 1.00 93.19 86 THR A CA 1
ATOM 697 C C . THR A 1 86 ? 4.927 -2.291 -11.499 1.00 93.19 86 THR A C 1
ATOM 699 O O . THR A 1 86 ? 4.372 -3.076 -12.2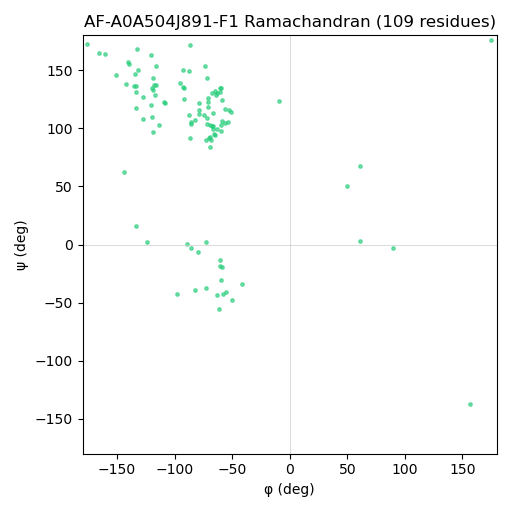55 1.00 93.19 86 THR A O 1
ATOM 702 N N . GLU A 1 87 ? 5.786 -1.378 -11.927 1.00 90.75 87 GLU A N 1
ATOM 703 C CA . GLU A 1 87 ? 6.190 -1.206 -13.324 1.00 90.75 87 GLU A CA 1
ATOM 704 C C . GLU A 1 87 ? 7.706 -1.051 -13.365 1.00 90.75 87 GLU A C 1
ATOM 706 O O . GLU A 1 87 ? 8.274 -0.413 -12.477 1.00 90.75 87 GLU A O 1
ATOM 711 N N . SER A 1 88 ? 8.353 -1.537 -14.430 1.00 82.06 88 SER A N 1
ATOM 712 C CA . SER A 1 88 ? 9.822 -1.580 -14.584 1.00 82.06 88 SER A CA 1
ATOM 713 C C . SER A 1 88 ? 10.580 -0.316 -14.113 1.00 82.06 88 SER A C 1
ATOM 715 O O . SER A 1 88 ? 11.681 -0.417 -13.574 1.00 82.06 88 SER A O 1
ATOM 717 N N . LYS A 1 89 ? 9.992 0.884 -14.255 1.00 83.62 89 LYS A N 1
ATOM 718 C CA . LYS A 1 89 ? 10.600 2.170 -13.847 1.00 83.62 89 LYS A CA 1
ATOM 719 C C . LYS A 1 89 ? 9.764 2.999 -12.864 1.00 83.62 89 LYS A C 1
ATOM 721 O O . LYS A 1 89 ? 10.143 4.121 -12.524 1.00 83.62 89 LYS A O 1
ATOM 726 N N . ASN A 1 90 ? 8.610 2.502 -12.425 1.00 86.81 90 ASN A N 1
ATOM 727 C CA . ASN A 1 90 ? 7.612 3.310 -11.724 1.00 86.81 90 ASN A CA 1
ATOM 728 C C . ASN A 1 90 ? 6.899 2.516 -10.624 1.00 86.81 90 ASN A C 1
ATOM 730 O O . ASN A 1 90 ? 5.681 2.360 -10.616 1.00 86.81 90 ASN A O 1
ATOM 734 N N . ASN A 1 91 ? 7.679 2.078 -9.640 1.00 93.62 91 ASN A N 1
ATOM 735 C CA . ASN A 1 91 ? 7.137 1.434 -8.452 1.00 93.62 91 ASN A CA 1
ATOM 736 C C . ASN A 1 91 ? 6.592 2.483 -7.476 1.00 93.62 91 ASN A C 1
ATOM 738 O O . ASN A 1 91 ? 7.350 3.297 -6.926 1.00 93.62 91 ASN A O 1
ATOM 742 N N . LYS A 1 92 ? 5.279 2.481 -7.228 1.00 96.25 92 LYS A N 1
ATOM 743 C CA . LYS A 1 92 ? 4.671 3.363 -6.222 1.00 96.25 92 LYS A CA 1
ATOM 744 C C . LYS A 1 92 ? 3.406 2.801 -5.593 1.00 96.25 92 LYS A C 1
ATOM 746 O O . LYS A 1 92 ? 2.579 2.215 -6.271 1.00 96.25 92 LYS A O 1
ATOM 751 N N . CYS A 1 93 ? 3.211 3.100 -4.315 1.00 97.62 93 CYS A N 1
ATOM 752 C CA . CYS A 1 93 ? 1.983 2.818 -3.582 1.00 97.62 93 CYS A CA 1
ATOM 753 C C . CYS A 1 93 ? 1.339 4.118 -3.099 1.00 97.62 93 CYS A C 1
ATOM 755 O O . CYS A 1 93 ? 2.015 5.039 -2.633 1.00 97.62 93 CYS A O 1
ATOM 757 N N . ILE A 1 94 ? 0.022 4.206 -3.238 1.00 97.75 94 ILE A N 1
ATOM 758 C CA . ILE A 1 94 ? -0.768 5.417 -3.047 1.00 97.75 94 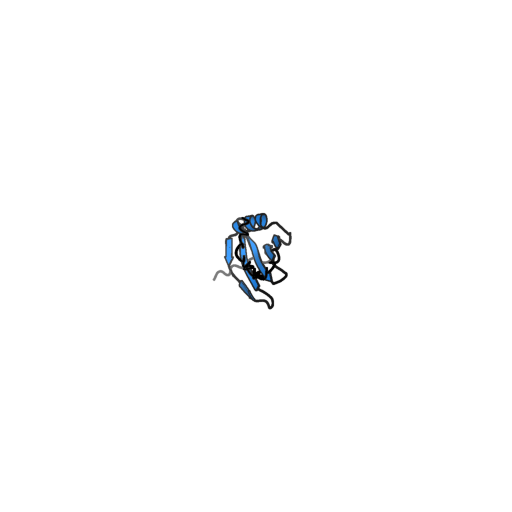ILE A CA 1
ATOM 759 C C . ILE A 1 94 ? -1.977 5.074 -2.183 1.00 97.75 94 ILE A C 1
ATOM 761 O O . ILE A 1 94 ? -2.640 4.065 -2.403 1.00 97.75 94 ILE A O 1
ATOM 765 N N . LEU A 1 95 ? -2.274 5.942 -1.220 1.00 97.25 95 LEU A N 1
ATOM 766 C CA . LEU A 1 95 ? -3.491 5.912 -0.422 1.00 97.25 95 LEU A CA 1
ATOM 767 C C . LEU A 1 95 ? -4.147 7.295 -0.482 1.00 97.25 95 LEU A C 1
ATOM 769 O O . LEU A 1 95 ? -3.641 8.247 0.115 1.00 97.25 95 LEU A O 1
ATOM 773 N N . ASN A 1 96 ? -5.263 7.416 -1.196 1.00 96.38 96 ASN A N 1
ATOM 774 C CA . ASN A 1 96 ? -5.930 8.697 -1.436 1.00 96.38 96 ASN A CA 1
ATOM 775 C C . ASN A 1 96 ? -7.349 8.693 -0.878 1.00 96.38 96 ASN A C 1
ATOM 777 O O . ASN A 1 96 ? -8.092 7.747 -1.105 1.00 96.38 96 ASN A O 1
ATOM 781 N N . LYS A 1 97 ? -7.732 9.762 -0.174 1.00 94.56 97 LYS A N 1
ATOM 782 C CA . LYS A 1 97 ? -9.112 9.966 0.284 1.00 94.56 97 LYS A CA 1
ATOM 783 C C . LYS A 1 97 ? -10.077 10.006 -0.900 1.00 94.56 97 LYS A C 1
ATOM 785 O O . LYS A 1 97 ? -9.840 10.740 -1.861 1.00 94.56 97 LYS A O 1
ATOM 790 N N . ILE A 1 98 ? -11.195 9.300 -0.776 1.00 90.94 98 ILE A N 1
ATOM 791 C CA . ILE A 1 98 ? -12.358 9.494 -1.641 1.00 90.94 98 ILE A CA 1
ATOM 792 C C . ILE A 1 98 ? -13.077 10.739 -1.125 1.00 90.94 98 ILE A C 1
ATOM 794 O O . ILE A 1 98 ? -13.430 10.818 0.055 1.00 90.94 98 ILE A O 1
ATOM 798 N N . ARG A 1 99 ? -13.252 11.753 -1.978 1.00 80.62 99 ARG A N 1
ATOM 799 C CA . ARG A 1 99 ? -14.142 12.867 -1.644 1.00 80.62 99 ARG A CA 1
ATOM 800 C C . ARG A 1 99 ? -15.566 12.333 -1.731 1.00 80.62 99 ARG A C 1
ATOM 802 O O . ARG A 1 99 ? -16.033 12.038 -2.825 1.00 80.62 99 ARG A O 1
ATOM 809 N N . VAL A 1 100 ? -16.225 12.184 -0.588 1.00 61.25 100 VAL A N 1
ATOM 810 C CA . VAL A 1 100 ? -17.674 11.988 -0.561 1.00 61.25 100 VAL A CA 1
ATOM 811 C C . VAL A 1 100 ? -18.280 13.347 -0.880 1.00 61.25 100 VAL A C 1
ATOM 813 O O . VAL A 1 100 ? -18.115 14.294 -0.112 1.00 61.25 100 VAL A O 1
ATOM 816 N N . ASP A 1 101 ? -18.903 13.468 -2.046 1.00 51.62 101 ASP A N 1
ATOM 817 C CA . ASP A 1 101 ? -19.677 14.652 -2.388 1.00 51.62 101 ASP A CA 1
ATOM 818 C C . ASP A 1 101 ? -20.957 14.629 -1.538 1.00 51.62 101 ASP A C 1
ATOM 820 O O . ASP A 1 101 ? -21.864 13.832 -1.767 1.00 51.62 101 ASP A O 1
ATOM 824 N N . ILE A 1 102 ? -21.000 15.451 -0.489 1.00 52.97 102 ILE A N 1
ATOM 825 C CA . ILE A 1 102 ? -22.101 15.496 0.494 1.00 52.97 102 ILE A CA 1
ATOM 826 C C . ILE A 1 102 ? -23.365 16.140 -0.127 1.00 52.97 102 ILE A C 1
ATOM 828 O O . ILE A 1 102 ? -24.390 16.288 0.528 1.00 52.97 102 ILE A O 1
ATOM 832 N N . SER A 1 103 ? -23.327 16.515 -1.409 1.00 48.91 103 SER A N 1
ATOM 833 C CA . SER A 1 103 ? -24.428 17.186 -2.108 1.00 48.91 103 SER A CA 1
ATOM 834 C C . SER A 1 103 ? -25.566 16.265 -2.574 1.00 48.91 103 SER A C 1
ATOM 836 O O . SER A 1 103 ? -26.600 16.770 -3.010 1.00 48.91 103 SER A O 1
ATOM 838 N N . LYS A 1 104 ? -25.448 14.933 -2.457 1.00 42.41 104 LYS A N 1
ATOM 839 C CA . LYS A 1 104 ? -26.558 14.006 -2.751 1.00 42.41 104 LYS A CA 1
ATOM 840 C C . LYS A 1 104 ? -27.032 13.277 -1.492 1.00 42.41 104 LYS A C 1
ATOM 842 O O . LYS A 1 104 ? -26.385 12.311 -1.084 1.00 42.41 104 LYS A O 1
ATOM 847 N N . PRO A 1 105 ? -28.166 13.671 -0.881 1.00 45.03 105 PRO A N 1
ATOM 848 C CA . PRO A 1 105 ? -28.795 12.833 0.129 1.00 45.03 105 PRO A CA 1
ATOM 849 C C . PRO A 1 105 ? -29.180 11.485 -0.496 1.00 45.03 105 PRO A C 1
ATOM 851 O O . PRO A 1 105 ? -29.785 11.429 -1.568 1.00 45.03 105 PRO A O 1
ATOM 854 N N . MET A 1 106 ? -28.816 10.390 0.178 1.00 47.34 106 MET A N 1
ATOM 855 C CA . MET A 1 106 ? -29.337 9.058 -0.126 1.00 47.34 106 MET A CA 1
ATOM 856 C C . MET A 1 106 ? -30.860 9.093 0.022 1.00 47.34 106 MET A C 1
ATOM 858 O O . MET A 1 106 ? -31.377 9.127 1.139 1.00 47.34 106 MET A O 1
ATOM 862 N N . ILE A 1 107 ? -31.579 9.067 -1.098 1.00 48.62 107 ILE A N 1
ATOM 863 C CA . ILE A 1 107 ? -33.007 8.758 -1.104 1.00 48.62 107 ILE A CA 1
ATOM 864 C C . ILE A 1 107 ? -33.115 7.289 -0.689 1.00 48.62 107 ILE A C 1
ATOM 866 O O . ILE A 1 107 ? -32.809 6.384 -1.465 1.00 48.62 107 ILE A O 1
ATOM 870 N N . LYS A 1 108 ? -33.478 7.043 0.573 1.00 50.31 108 LYS A N 1
ATOM 871 C CA . LYS A 1 108 ? -33.917 5.719 1.012 1.00 50.31 108 LYS A CA 1
ATOM 872 C C . LYS A 1 108 ? -35.254 5.447 0.325 1.00 50.31 108 LYS A C 1
ATOM 874 O O . LYS A 1 108 ? -36.272 5.974 0.759 1.00 50.31 108 LYS A O 1
ATOM 879 N N . ASN A 1 109 ? -35.247 4.640 -0.732 1.00 45.75 109 ASN A N 1
ATOM 880 C CA . ASN A 1 109 ? -36.476 4.019 -1.213 1.00 45.75 109 ASN A CA 1
ATOM 881 C C . ASN A 1 109 ? -36.905 2.983 -0.173 1.00 45.75 109 ASN A C 1
ATOM 883 O O . ASN A 1 109 ? -36.296 1.921 -0.053 1.00 45.75 109 ASN A O 1
ATOM 887 N N . ILE A 1 110 ? -37.912 3.348 0.614 1.00 53.28 110 ILE A N 1
ATOM 888 C CA . ILE A 1 110 ? -38.717 2.414 1.392 1.00 53.28 110 ILE A CA 1
ATOM 889 C C . ILE A 1 110 ? -39.837 1.979 0.443 1.00 53.28 110 ILE A C 1
ATOM 891 O O . ILE A 1 110 ? -40.661 2.812 0.072 1.00 53.28 110 ILE A O 1
ATOM 895 N N . ASN A 1 111 ? -39.810 0.713 0.028 1.00 50.44 111 ASN A N 1
ATOM 896 C CA . ASN A 1 111 ? -40.992 -0.016 -0.432 1.00 50.44 111 ASN A CA 1
ATOM 897 C C . ASN A 1 111 ? -41.423 -0.953 0.691 1.00 50.44 111 ASN A C 1
ATOM 899 O O . ASN A 1 111 ? -40.508 -1.537 1.321 1.00 50.44 111 ASN A O 1
#

Foldseek 3Di:
DDDDDDDDDDPPPDPPPPPPPPPPLPQADEWEEEQNHTDDPVVRVVVVVQKDFPDDWDWAADPFGIKTWGWIAGPVRWIWIWMFTRGSHHTYIYIHTDPDPPPDDPPPPDD

Solvent-accessible surface area (backbone atoms only — not comparable to full-atom values): 7022 Å² total; per-residue (Å²): 141,83,87,80,84,81,81,77,85,79,81,78,79,73,81,82,77,77,78,77,78,70,81,75,78,76,74,56,75,69,43,34,28,50,66,87,40,80,49,52,64,73,60,48,52,64,53,54,74,52,44,43,82,73,52,69,75,48,75,45,83,46,101,59,43,36,36,39,34,32,32,28,25,37,90,87,68,53,41,29,41,40,38,38,36,47,33,81,86,54,27,34,37,39,40,31,71,57,83,76,72,82,86,63,79,81,79,78,83,80,130

Mean predicted aligned error: 14.36 Å